Protein AF-A0A8T1HE08-F1 (afdb_monomer)

Secondary structure (DSSP, 8-state):
-----TTTS--HHHHHHHHHHHHHHHHHHH-S--------GGG--BSS----TT--HHHHHHHHHHTHHHHHHHTT-TT-THHHHHH--BGGGS--SS----

Structure (mmCIF, N/CA/C/O backbone):
data_AF-A0A8T1HE08-F1
#
_entry.id   AF-A0A8T1HE08-F1
#
loop_
_atom_site.group_PDB
_atom_site.id
_atom_site.type_symbol
_atom_site.label_atom_id
_atom_site.label_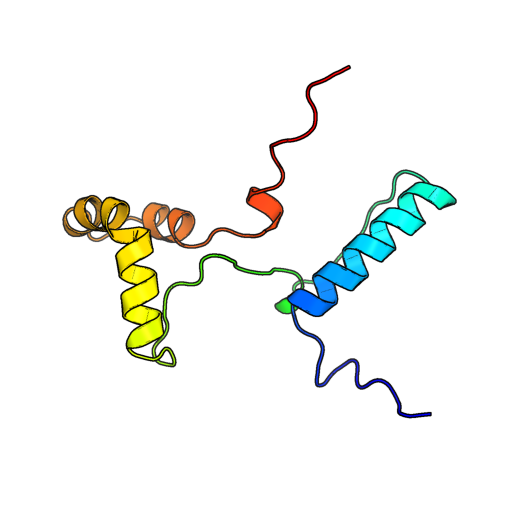alt_id
_atom_site.label_comp_id
_atom_site.label_asym_id
_atom_site.label_entity_id
_atom_site.label_seq_id
_atom_site.pdbx_PDB_ins_code
_atom_site.Cartn_x
_atom_site.Cartn_y
_atom_site.Cartn_z
_atom_site.occupancy
_atom_site.B_iso_or_equiv
_atom_site.auth_seq_id
_atom_site.auth_comp_id
_atom_site.auth_asym_id
_atom_site.auth_atom_id
_atom_site.pdbx_PDB_model_num
ATOM 1 N N . MET A 1 1 ? -29.946 -2.886 -5.586 1.00 41.56 1 MET A N 1
ATOM 2 C CA . MET A 1 1 ? -28.774 -3.050 -4.707 1.00 41.56 1 MET A CA 1
ATOM 3 C C . MET A 1 1 ? -27.826 -3.970 -5.441 1.00 41.56 1 MET A C 1
ATOM 5 O O . MET A 1 1 ? -28.108 -5.157 -5.516 1.00 41.56 1 MET A O 1
ATOM 9 N N . GLU A 1 2 ? -26.806 -3.418 -6.092 1.00 50.38 2 GLU A N 1
ATOM 10 C CA . GLU A 1 2 ? -25.732 -4.247 -6.639 1.00 50.38 2 GLU A CA 1
ATOM 11 C C . GLU A 1 2 ? -24.925 -4.777 -5.457 1.00 50.38 2 GLU A C 1
ATOM 13 O O . GLU A 1 2 ? -24.541 -4.011 -4.572 1.00 50.38 2 GLU A O 1
ATOM 18 N N . ALA A 1 3 ? -24.764 -6.099 -5.393 1.00 53.50 3 ALA A N 1
ATOM 19 C CA . ALA A 1 3 ? -23.847 -6.720 -4.459 1.00 53.50 3 ALA A CA 1
ATOM 20 C C . ALA A 1 3 ? -22.454 -6.225 -4.840 1.00 53.50 3 ALA A C 1
ATOM 22 O O . ALA A 1 3 ? -21.961 -6.562 -5.915 1.00 53.50 3 ALA A O 1
ATOM 23 N N . ASP A 1 4 ? -21.886 -5.358 -4.003 1.00 54.31 4 ASP A N 1
ATOM 24 C CA . ASP A 1 4 ? -20.528 -4.856 -4.158 1.00 54.31 4 ASP A CA 1
ATOM 25 C C . ASP A 1 4 ? -19.624 -6.094 -4.224 1.00 54.31 4 ASP A C 1
ATOM 27 O O . ASP A 1 4 ? -19.463 -6.804 -3.227 1.00 54.31 4 ASP A O 1
ATOM 31 N N . ASP A 1 5 ? -19.157 -6.437 -5.429 1.00 53.91 5 ASP A N 1
ATOM 32 C CA . ASP A 1 5 ? -18.338 -7.619 -5.688 1.00 53.91 5 ASP A CA 1
ATOM 33 C C . ASP A 1 5 ? -16.968 -7.410 -5.038 1.00 53.91 5 ASP A C 1
ATOM 35 O O . ASP A 1 5 ? -15.980 -6.985 -5.649 1.00 53.91 5 ASP A O 1
ATOM 39 N N . TYR A 1 6 ? -16.952 -7.684 -3.736 1.00 61.09 6 TYR A N 1
ATOM 40 C CA . TYR A 1 6 ? -15.796 -7.610 -2.866 1.00 61.09 6 TYR A CA 1
ATOM 41 C C . TYR A 1 6 ? -14.694 -8.577 -3.318 1.00 61.09 6 TYR A C 1
ATOM 43 O O . TYR A 1 6 ? -13.533 -8.362 -2.994 1.00 61.09 6 TYR A O 1
ATOM 51 N N . HIS A 1 7 ? -15.008 -9.617 -4.099 1.00 63.38 7 HIS A N 1
ATOM 52 C CA . HIS A 1 7 ? -14.025 -10.627 -4.487 1.00 63.38 7 HIS A CA 1
ATOM 53 C C . HIS A 1 7 ? -13.425 -10.404 -5.882 1.00 63.38 7 HIS A C 1
ATOM 55 O O . HIS A 1 7 ? -12.262 -10.747 -6.090 1.00 63.38 7 HIS A O 1
ATOM 61 N N . GLY A 1 8 ? -14.146 -9.787 -6.820 1.00 60.00 8 GLY A N 1
ATOM 62 C CA . GLY A 1 8 ? -13.649 -9.542 -8.177 1.00 60.00 8 GLY A CA 1
ATOM 63 C C . GLY A 1 8 ? -12.841 -8.253 -8.351 1.00 60.00 8 GLY A C 1
ATOM 64 O O . GLY A 1 8 ? -11.999 -8.169 -9.246 1.00 60.00 8 GLY A O 1
ATOM 65 N N . ASN A 1 9 ? -13.059 -7.241 -7.502 1.00 67.56 9 ASN A N 1
ATOM 66 C CA . ASN A 1 9 ? -12.517 -5.893 -7.726 1.00 67.56 9 ASN A CA 1
ATOM 67 C C . ASN A 1 9 ? -11.783 -5.296 -6.510 1.00 67.56 9 ASN A C 1
ATOM 69 O O . ASN A 1 9 ? -11.627 -4.073 -6.424 1.00 67.56 9 ASN A O 1
ATOM 73 N N . PHE A 1 10 ? -11.341 -6.117 -5.555 1.00 77.31 10 PHE A N 1
ATOM 74 C CA . PHE A 1 10 ? -10.607 -5.655 -4.375 1.00 77.31 10 PHE A CA 1
ATOM 75 C C . PHE A 1 10 ? -9.096 -5.706 -4.622 1.00 77.31 10 PHE A C 1
ATOM 77 O O . PHE A 1 10 ? -8.499 -6.760 -4.818 1.00 77.31 10 PHE A O 1
ATOM 84 N N . ASN A 1 11 ? -8.477 -4.527 -4.676 1.00 85.25 11 ASN A N 1
ATOM 85 C CA . ASN A 1 11 ? -7.055 -4.353 -4.959 1.00 85.25 11 ASN A CA 1
ATOM 86 C C . ASN A 1 11 ? -6.369 -3.585 -3.823 1.00 85.25 11 ASN A C 1
ATOM 88 O O . ASN A 1 11 ? -7.036 -3.001 -2.968 1.00 85.25 11 ASN A O 1
ATOM 92 N N . ALA A 1 12 ? -5.035 -3.549 -3.837 1.00 87.00 12 ALA A N 1
ATOM 93 C CA . ALA A 1 12 ? -4.254 -2.963 -2.749 1.00 87.00 12 ALA A CA 1
ATOM 94 C C . ALA A 1 12 ? -4.590 -1.486 -2.468 1.00 87.00 12 ALA A C 1
ATOM 96 O O . ALA A 1 12 ? -4.612 -1.074 -1.314 1.00 87.00 12 ALA A O 1
ATOM 97 N N . ALA A 1 13 ? -4.919 -0.694 -3.496 1.00 86.38 13 ALA A N 1
ATOM 98 C CA . ALA A 1 13 ? -5.290 0.711 -3.311 1.00 86.38 13 ALA A CA 1
ATOM 99 C C . ALA A 1 13 ? -6.652 0.868 -2.610 1.00 86.38 13 ALA A C 1
ATOM 101 O O . ALA A 1 13 ? -6.819 1.729 -1.747 1.00 86.38 13 ALA A O 1
ATOM 102 N N . LYS A 1 14 ? -7.630 0.022 -2.956 1.00 87.44 14 LYS A N 1
ATOM 103 C CA . LYS A 1 14 ? -8.935 0.001 -2.279 1.00 87.44 14 LYS A CA 1
ATOM 104 C C . LYS A 1 14 ? -8.818 -0.499 -0.845 1.00 87.44 14 LYS A C 1
ATOM 106 O O . LYS A 1 14 ? -9.424 0.099 0.041 1.00 87.44 14 LYS A O 1
ATOM 111 N N . PHE A 1 15 ? -8.023 -1.548 -0.631 1.00 89.31 15 PHE A N 1
ATOM 112 C CA . PHE A 1 15 ? -7.727 -2.061 0.701 1.00 89.31 15 PHE A CA 1
ATOM 113 C C . PHE A 1 15 ? -7.123 -0.970 1.583 1.00 89.31 15 PHE A C 1
ATOM 115 O O . PHE A 1 15 ? -7.648 -0.718 2.657 1.00 89.31 15 PHE A O 1
ATOM 122 N N . GLU A 1 16 ? -6.094 -0.265 1.109 1.00 89.31 16 GLU A N 1
ATOM 123 C CA . GLU A 1 16 ? -5.434 0.805 1.863 1.00 89.31 16 GLU A CA 1
ATOM 124 C C . GLU A 1 16 ? -6.409 1.914 2.270 1.00 89.31 16 GLU A C 1
ATOM 126 O O . GLU A 1 16 ? -6.472 2.283 3.442 1.00 89.31 16 GLU A O 1
ATOM 131 N N . LYS A 1 17 ? -7.237 2.399 1.335 1.00 89.75 17 LYS A N 1
ATOM 132 C CA . LYS A 1 17 ? -8.243 3.428 1.635 1.00 89.75 17 LYS A CA 1
ATOM 133 C C . LYS A 1 17 ? -9.236 2.960 2.702 1.00 89.75 17 LYS A C 1
ATOM 135 O O . LYS A 1 17 ? -9.573 3.717 3.612 1.00 89.75 17 LYS A O 1
ATOM 140 N N . TRP A 1 18 ? -9.721 1.727 2.578 1.00 91.06 18 TRP A N 1
ATOM 141 C CA . TRP A 1 18 ? -10.643 1.139 3.545 1.00 91.06 18 TRP A CA 1
ATOM 142 C C . TRP A 1 18 ? -9.976 0.932 4.912 1.00 91.06 18 TRP A C 1
ATOM 144 O O . TRP A 1 18 ? -10.554 1.293 5.937 1.00 91.06 18 TRP A O 1
ATOM 154 N N . PHE A 1 19 ? -8.745 0.423 4.925 1.00 91.81 19 PHE A N 1
ATOM 155 C CA . PHE A 1 19 ? -7.989 0.110 6.131 1.00 91.81 19 PHE A CA 1
ATOM 156 C C . PHE A 1 19 ? -7.625 1.370 6.923 1.00 91.81 19 PHE A C 1
ATOM 158 O O . PHE A 1 19 ? -7.787 1.397 8.138 1.00 91.81 19 PHE A O 1
ATOM 165 N N . LEU A 1 20 ? -7.230 2.457 6.251 1.00 91.62 20 LEU A N 1
ATOM 166 C CA . LEU A 1 20 ? -6.990 3.752 6.898 1.00 91.62 20 LEU A CA 1
ATOM 167 C C . LEU A 1 20 ? -8.250 4.288 7.588 1.00 91.62 20 LEU A C 1
ATOM 169 O O . LEU A 1 20 ? -8.192 4.745 8.730 1.00 91.62 20 LEU A O 1
ATOM 173 N N . ASN A 1 21 ? -9.402 4.191 6.920 1.00 92.56 21 ASN A N 1
ATOM 174 C CA . ASN A 1 21 ? -10.673 4.588 7.517 1.00 92.56 21 ASN A CA 1
ATOM 175 C C . ASN A 1 21 ? -11.028 3.716 8.732 1.00 92.56 21 ASN A C 1
ATOM 177 O O . ASN A 1 21 ? -11.454 4.242 9.759 1.00 92.56 21 ASN A O 1
ATOM 181 N N . LEU A 1 22 ? -10.805 2.400 8.642 1.00 91.25 22 LEU A N 1
ATOM 182 C CA . LEU A 1 22 ? -10.981 1.481 9.766 1.00 91.25 22 LEU A CA 1
ATOM 183 C C . LEU A 1 22 ? -10.100 1.886 10.958 1.00 91.25 22 LEU A C 1
ATOM 185 O O . LEU A 1 22 ? -10.618 2.032 12.062 1.00 91.25 22 LEU A O 1
ATOM 189 N N . CYS A 1 23 ? -8.805 2.127 10.743 1.00 92.12 23 CYS A N 1
ATOM 190 C CA . CYS A 1 23 ? -7.879 2.548 11.798 1.00 92.12 23 CYS A CA 1
ATOM 191 C C . CYS A 1 23 ? -8.320 3.849 12.483 1.00 92.12 23 CYS A C 1
ATOM 193 O O . CYS A 1 23 ? -8.271 3.935 13.710 1.00 92.12 23 CYS A O 1
ATOM 195 N N . ASN A 1 24 ? -8.801 4.837 11.720 1.00 91.88 24 ASN A N 1
ATOM 196 C CA . ASN A 1 24 ? -9.310 6.094 12.276 1.00 91.88 24 ASN A CA 1
ATOM 197 C C . ASN A 1 24 ? -10.527 5.866 13.182 1.00 91.88 24 ASN A C 1
ATOM 199 O O . ASN A 1 24 ? -10.550 6.348 14.314 1.00 91.88 24 ASN A O 1
ATOM 203 N N . VAL A 1 25 ? -11.500 5.073 12.721 1.00 93.38 25 VAL A N 1
ATOM 204 C CA . VAL A 1 25 ? -12.701 4.738 13.503 1.00 93.38 25 VAL A CA 1
ATOM 205 C C . VAL A 1 25 ? -12.341 3.952 14.763 1.00 93.38 25 VAL A C 1
ATOM 207 O O . VAL A 1 25 ? -12.895 4.215 15.830 1.00 93.38 25 VAL A O 1
ATOM 210 N N . LEU A 1 26 ? -11.415 2.994 14.660 1.00 93.62 26 LEU A N 1
ATOM 211 C CA . LEU A 1 26 ? -10.978 2.194 15.802 1.00 93.62 26 LEU A CA 1
ATOM 212 C C . LEU A 1 26 ? -10.285 3.059 16.854 1.00 93.62 26 LEU A C 1
ATOM 214 O O . LEU A 1 26 ? -10.626 2.968 18.032 1.00 93.62 26 LEU A O 1
ATOM 218 N N . LYS A 1 27 ? -9.393 3.956 16.424 1.00 91.25 27 LYS A N 1
ATOM 219 C CA . LYS A 1 27 ? -8.707 4.899 17.310 1.00 91.25 27 LYS A CA 1
ATOM 220 C C . LYS A 1 27 ? -9.689 5.815 18.041 1.00 91.25 27 LYS A C 1
ATOM 222 O O . LYS A 1 27 ? -9.538 6.008 19.242 1.00 91.25 27 LYS A O 1
ATOM 227 N N . GLU A 1 28 ? -10.682 6.354 17.335 1.00 93.56 28 GLU A N 1
ATOM 228 C CA . GLU A 1 28 ? -11.669 7.278 17.907 1.00 93.56 28 GLU A CA 1
ATOM 229 C C . GLU A 1 28 ? -12.622 6.584 18.889 1.00 93.56 28 GLU A C 1
ATOM 231 O O . GLU A 1 28 ? -12.911 7.121 19.956 1.00 93.56 28 GLU A O 1
ATOM 236 N N . LYS A 1 29 ? -13.112 5.387 18.546 1.00 93.62 29 LYS A N 1
ATOM 237 C CA . LYS A 1 29 ? -14.188 4.728 19.302 1.00 93.62 29 LYS A CA 1
ATOM 238 C C . LYS A 1 29 ? -13.716 3.726 20.346 1.00 93.62 29 LYS A C 1
ATOM 240 O O . LYS A 1 29 ? -14.421 3.507 21.327 1.00 93.62 29 LYS A O 1
ATOM 245 N N . TYR A 1 30 ? -12.573 3.085 20.119 1.00 91.31 30 TYR A N 1
ATOM 246 C CA . TYR A 1 30 ? -12.135 1.923 20.896 1.00 91.31 30 TYR A CA 1
ATOM 247 C C . TYR A 1 30 ? -10.690 2.041 21.406 1.00 91.31 30 TYR A C 1
ATOM 249 O O . TYR A 1 30 ? -10.278 1.239 22.242 1.00 91.31 30 TYR A O 1
ATOM 257 N N . GLY A 1 31 ? -9.929 3.045 20.957 1.00 88.69 31 GLY A N 1
ATOM 258 C CA . GLY A 1 31 ? -8.539 3.257 21.357 1.00 88.69 31 GLY A CA 1
ATOM 259 C C . GLY A 1 31 ? -7.559 2.310 20.654 1.00 88.69 31 GLY A C 1
ATOM 260 O O . GLY A 1 31 ? -7.736 1.955 19.488 1.00 88.69 31 GLY A O 1
ATOM 261 N N . GLY A 1 32 ? -6.476 1.940 21.344 1.00 88.69 32 GLY A N 1
ATOM 262 C CA . GLY A 1 32 ? -5.459 1.034 20.802 1.00 88.69 32 GLY A CA 1
ATOM 263 C C . GLY A 1 32 ? -6.019 -0.372 20.574 1.00 88.69 32 GLY A C 1
ATOM 264 O O . GLY A 1 32 ? -6.603 -0.963 21.478 1.00 88.69 32 GLY A O 1
ATOM 265 N N . CYS A 1 33 ? -5.82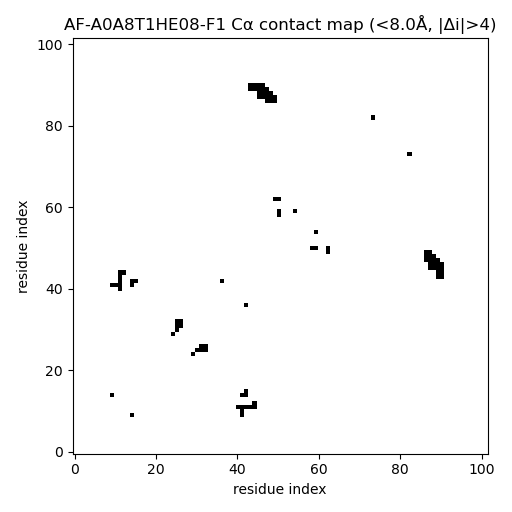7 -0.919 19.374 1.00 88.19 33 CYS A N 1
ATOM 266 C CA . CYS A 1 33 ? -6.328 -2.236 18.989 1.00 88.19 33 CYS A CA 1
ATOM 267 C C . CYS A 1 33 ? -5.251 -3.061 18.274 1.00 88.19 33 CYS A C 1
ATOM 269 O O . CYS A 1 33 ? -4.385 -2.519 17.589 1.00 88.19 33 CYS A O 1
ATOM 271 N N . ASN A 1 34 ? -5.333 -4.386 18.423 1.00 91.50 34 ASN A N 1
ATOM 272 C CA . ASN A 1 34 ? -4.492 -5.337 17.701 1.00 91.50 34 ASN A CA 1
ATOM 273 C C . ASN A 1 34 ? -5.271 -5.878 16.503 1.00 91.50 34 ASN A C 1
ATOM 275 O O . ASN A 1 34 ? -6.317 -6.506 16.674 1.00 91.50 34 ASN A O 1
ATOM 279 N N . ILE A 1 35 ? -4.762 -5.641 15.295 1.00 89.94 35 ILE A N 1
ATOM 280 C CA . ILE A 1 35 ? -5.391 -6.094 14.054 1.00 89.94 35 ILE A CA 1
ATOM 281 C C . ILE A 1 35 ? -4.569 -7.249 13.487 1.00 89.94 35 ILE A C 1
ATOM 283 O O . ILE A 1 35 ? -3.410 -7.081 13.116 1.00 89.94 35 ILE A O 1
ATOM 287 N N . HIS A 1 36 ? -5.184 -8.426 13.413 1.00 91.19 36 HIS A N 1
ATOM 288 C CA . HIS A 1 36 ? -4.586 -9.617 12.820 1.00 91.19 36 HIS A CA 1
ATOM 289 C C . HIS A 1 36 ? -5.066 -9.746 11.371 1.00 91.19 36 HIS A C 1
ATOM 291 O O . HIS A 1 36 ? -6.269 -9.804 11.123 1.00 91.19 36 HIS A O 1
ATOM 297 N N . MET A 1 37 ? -4.132 -9.781 10.420 1.00 89.94 37 MET A N 1
ATOM 298 C CA . MET A 1 37 ? -4.415 -9.912 8.987 1.00 89.94 37 MET A CA 1
ATOM 299 C C . MET A 1 37 ? -3.812 -11.210 8.448 1.00 89.94 37 MET A C 1
ATOM 301 O O . MET A 1 37 ? -2.747 -11.633 8.900 1.00 89.94 37 MET A O 1
ATOM 305 N N . ASP A 1 38 ? -4.478 -11.832 7.477 1.00 89.12 38 ASP A N 1
ATOM 306 C CA . ASP A 1 38 ? -3.920 -12.971 6.749 1.00 89.12 38 ASP A CA 1
ATOM 307 C C . ASP A 1 38 ? -2.877 -12.523 5.697 1.00 89.12 38 ASP A C 1
ATOM 309 O O . ASP A 1 38 ? -2.576 -11.337 5.523 1.00 89.12 38 ASP A O 1
ATOM 313 N N . GLY A 1 39 ? -2.293 -13.488 4.986 1.00 85.62 39 GLY A N 1
ATOM 314 C CA . GLY A 1 39 ? -1.261 -13.252 3.975 1.00 85.62 39 GLY A CA 1
ATOM 315 C C . GLY A 1 39 ? -1.770 -12.785 2.607 1.00 85.62 39 GLY A C 1
ATOM 316 O O . GLY A 1 39 ? -1.047 -12.973 1.624 1.00 85.62 39 GLY A O 1
ATOM 317 N N . ALA A 1 40 ? -2.984 -12.234 2.490 1.00 85.31 40 ALA A N 1
ATOM 318 C CA . ALA A 1 40 ? -3.534 -11.853 1.193 1.00 85.31 40 ALA A CA 1
ATOM 319 C C . ALA A 1 40 ? -2.660 -10.819 0.459 1.00 85.31 40 ALA A C 1
ATOM 321 O O . ALA A 1 40 ? -2.183 -9.832 1.022 1.00 85.31 40 ALA A O 1
ATOM 322 N N . SER A 1 41 ? -2.455 -11.037 -0.844 1.00 82.25 41 SER A N 1
ATOM 323 C CA . SER A 1 41 ? -1.515 -10.237 -1.646 1.00 82.25 41 SER A CA 1
ATOM 324 C C . SER A 1 41 ? -1.860 -8.744 -1.705 1.00 82.25 41 SER A C 1
ATOM 326 O O . SER A 1 41 ? -0.957 -7.915 -1.795 1.00 82.25 41 SER A O 1
ATOM 328 N N . TYR A 1 42 ? -3.144 -8.390 -1.608 1.00 84.56 42 TYR A N 1
ATOM 329 C CA . TYR A 1 42 ? -3.620 -7.006 -1.623 1.00 84.56 42 TYR A CA 1
ATOM 330 C C . TYR A 1 42 ? -3.443 -6.271 -0.286 1.00 84.56 42 TYR A C 1
ATOM 332 O O . TYR A 1 42 ? -3.619 -5.058 -0.257 1.00 84.56 42 TYR A O 1
ATOM 340 N N . HIS A 1 43 ? -3.049 -6.945 0.803 1.00 86.44 43 HIS A N 1
ATOM 341 C CA . HIS A 1 43 ? -2.717 -6.274 2.070 1.00 86.44 43 HIS A CA 1
ATOM 342 C C . HIS A 1 43 ? -1.454 -5.415 1.982 1.00 86.44 43 HIS A C 1
ATOM 344 O O . HIS A 1 43 ? -1.174 -4.615 2.871 1.00 86.44 43 HIS A O 1
ATOM 350 N N . LYS A 1 44 ? -0.678 -5.573 0.907 1.00 84.06 44 LYS A N 1
ATOM 351 C CA . LYS A 1 44 ? 0.557 -4.834 0.673 1.00 84.06 44 LYS A CA 1
ATOM 352 C C . LYS A 1 44 ? 0.495 -4.162 -0.687 1.00 84.06 44 LYS A C 1
ATOM 354 O O . LYS A 1 44 ? 0.236 -4.809 -1.701 1.00 84.06 44 LYS A O 1
ATOM 359 N N . ARG A 1 45 ? 0.804 -2.867 -0.723 1.00 83.12 45 ARG A N 1
ATOM 360 C CA . ARG A 1 45 ? 1.027 -2.136 -1.971 1.00 83.12 45 ARG A CA 1
ATOM 361 C C . ARG A 1 45 ? 2.521 -1.912 -2.157 1.00 83.12 45 ARG A C 1
ATOM 363 O O . ARG A 1 45 ? 3.134 -1.120 -1.447 1.00 83.12 45 ARG A O 1
ATOM 370 N N . GLN A 1 46 ? 3.098 -2.642 -3.105 1.00 79.31 46 GLN A N 1
ATOM 371 C CA . GLN A 1 46 ? 4.478 -2.433 -3.527 1.00 79.31 46 GLN A CA 1
ATOM 372 C C . GLN A 1 46 ? 4.521 -1.205 -4.442 1.00 79.31 46 GLN A C 1
ATOM 374 O O . GLN A 1 46 ? 3.943 -1.221 -5.530 1.00 79.31 46 GLN A O 1
ATOM 379 N N . ILE A 1 47 ? 5.167 -0.136 -3.981 1.00 76.25 47 ILE A N 1
ATOM 380 C CA . ILE A 1 47 ? 5.257 1.147 -4.700 1.00 76.25 47 ILE A CA 1
ATOM 381 C C . ILE A 1 47 ? 6.394 1.148 -5.713 1.00 76.25 47 ILE A C 1
ATOM 383 O O . ILE A 1 47 ? 6.302 1.786 -6.760 1.00 76.25 47 ILE A O 1
ATOM 387 N N . ASN A 1 48 ? 7.432 0.366 -5.435 1.00 73.94 48 ASN A N 1
ATOM 388 C CA . ASN A 1 48 ? 8.551 0.176 -6.329 1.00 73.94 48 ASN A CA 1
ATOM 389 C C . ASN A 1 48 ? 8.541 -1.262 -6.839 1.00 73.94 48 ASN A C 1
ATOM 391 O O . ASN A 1 48 ? 9.115 -2.164 -6.233 1.00 73.94 48 ASN A O 1
ATOM 395 N N . LYS A 1 49 ? 7.774 -1.511 -7.901 1.00 78.06 49 LYS A N 1
ATOM 396 C CA . LYS A 1 49 ? 7.695 -2.837 -8.509 1.00 78.06 49 LYS A CA 1
ATOM 397 C C . LYS A 1 49 ? 8.651 -2.921 -9.681 1.00 78.06 49 LYS A C 1
ATOM 399 O O . LYS A 1 49 ? 8.435 -2.250 -10.688 1.00 78.06 49 LYS A O 1
ATOM 404 N N . ALA A 1 50 ? 9.659 -3.782 -9.553 1.00 81.88 50 ALA A N 1
ATOM 405 C CA . ALA A 1 50 ? 10.520 -4.121 -10.673 1.00 81.88 50 ALA A CA 1
ATOM 406 C C . ALA A 1 50 ? 9.668 -4.599 -11.866 1.00 81.88 50 ALA A C 1
ATOM 408 O O . ALA A 1 50 ? 8.702 -5.357 -11.675 1.00 81.88 50 ALA A O 1
ATOM 409 N N . PRO A 1 51 ? 9.989 -4.156 -13.091 1.00 83.75 51 PRO A N 1
ATOM 410 C CA . PRO A 1 51 ? 9.254 -4.567 -14.270 1.00 83.75 51 PRO A CA 1
ATOM 411 C C . PRO A 1 51 ? 9.305 -6.088 -14.429 1.00 83.75 51 PRO A C 1
ATOM 413 O O . PRO A 1 51 ? 10.284 -6.752 -14.091 1.00 83.75 51 PRO A O 1
ATOM 416 N N . THR A 1 52 ? 8.218 -6.650 -14.946 1.00 83.50 52 THR A N 1
ATOM 417 C CA . THR A 1 52 ? 8.078 -8.094 -15.179 1.00 83.50 52 THR A CA 1
ATOM 418 C C . THR A 1 52 ? 8.042 -8.380 -16.675 1.00 83.50 52 THR A C 1
ATOM 420 O O . THR A 1 52 ? 7.945 -7.460 -17.480 1.00 83.50 52 THR A O 1
ATOM 423 N N . MET A 1 53 ? 8.013 -9.655 -17.073 1.00 78.38 53 MET A N 1
ATOM 424 C CA . MET A 1 53 ? 7.812 -10.032 -18.482 1.00 78.38 53 MET A CA 1
ATOM 425 C C . MET A 1 53 ? 6.515 -9.483 -19.104 1.00 78.38 53 MET A C 1
ATOM 427 O O . MET A 1 53 ? 6.395 -9.451 -20.323 1.00 78.38 53 MET A O 1
ATOM 431 N N . LYS A 1 54 ? 5.537 -9.074 -18.284 1.00 85.88 54 LYS A N 1
ATOM 432 C CA . LYS A 1 54 ? 4.281 -8.463 -18.741 1.00 85.88 54 LYS A CA 1
ATOM 433 C C . LYS A 1 54 ? 4.360 -6.938 -18.867 1.00 85.88 54 LYS A C 1
ATOM 435 O O .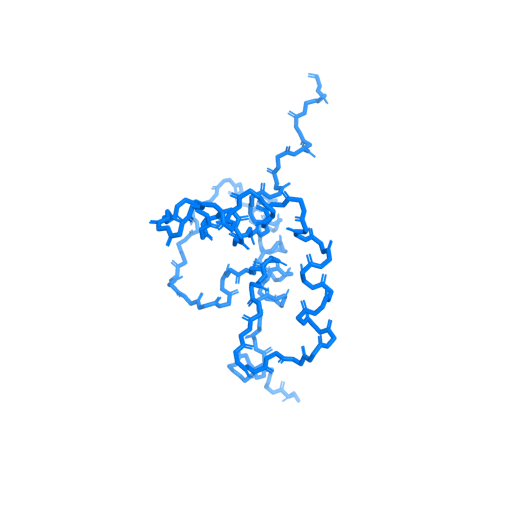 LYS A 1 54 ? 3.415 -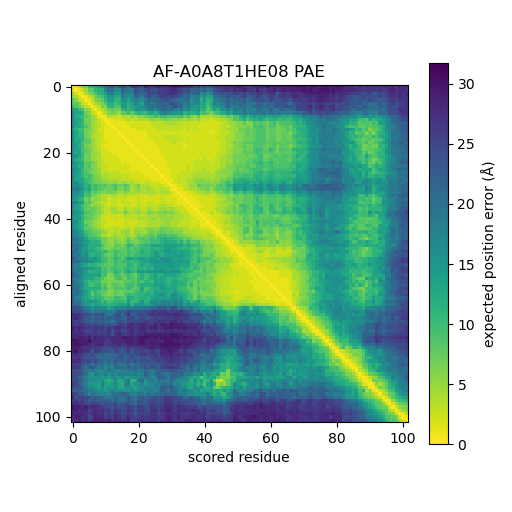6.337 -19.365 1.00 85.88 54 LYS A O 1
ATOM 440 N N . SER A 1 55 ? 5.435 -6.320 -18.378 1.00 86.50 55 SER A N 1
ATOM 441 C CA . SER A 1 55 ? 5.604 -4.870 -18.415 1.00 86.50 55 SER A CA 1
ATOM 442 C C . SER A 1 55 ? 5.910 -4.395 -19.828 1.00 86.50 55 SER A C 1
ATOM 444 O O . SER A 1 55 ? 6.657 -5.036 -20.570 1.00 86.50 55 SER A O 1
ATOM 446 N N . ASN A 1 56 ? 5.343 -3.255 -20.206 1.00 89.06 56 ASN A N 1
ATOM 447 C CA . ASN A 1 56 ? 5.602 -2.667 -21.513 1.00 89.06 56 ASN A CA 1
ATOM 448 C C . ASN A 1 56 ? 6.936 -1.895 -21.527 1.00 89.06 56 ASN A C 1
ATOM 450 O O . ASN A 1 56 ? 7.518 -1.573 -20.489 1.00 89.06 56 ASN A O 1
ATOM 454 N N . ARG A 1 57 ? 7.431 -1.570 -22.727 1.00 87.81 57 ARG A N 1
ATOM 455 C CA . ARG A 1 57 ? 8.713 -0.868 -22.899 1.00 87.81 57 ARG A CA 1
ATOM 456 C C . ARG A 1 57 ? 8.767 0.466 -22.146 1.00 87.81 57 ARG A C 1
ATOM 458 O O . ARG A 1 57 ? 9.813 0.791 -21.597 1.00 87.81 57 ARG A O 1
ATOM 465 N N . ALA A 1 58 ? 7.677 1.231 -22.125 1.00 87.38 58 ALA A N 1
ATOM 466 C CA . ALA A 1 58 ? 7.644 2.530 -21.455 1.00 87.38 58 ALA A CA 1
ATOM 467 C C . ALA A 1 58 ? 7.735 2.381 -19.929 1.00 87.38 58 ALA A C 1
ATOM 469 O O . ALA A 1 58 ? 8.483 3.113 -19.289 1.00 87.38 58 ALA A O 1
ATOM 470 N N . GLU A 1 59 ? 7.042 1.394 -19.356 1.00 83.94 59 GLU A N 1
ATOM 471 C CA . GLU A 1 59 ? 7.140 1.047 -17.933 1.00 83.94 59 GLU A CA 1
ATOM 472 C C . GLU A 1 59 ? 8.565 0.644 -17.554 1.00 83.94 59 GLU A C 1
ATOM 474 O O . GLU A 1 59 ? 9.087 1.121 -16.549 1.00 83.94 59 GLU A O 1
ATOM 479 N N . ILE A 1 60 ? 9.215 -0.177 -18.386 1.00 85.19 60 ILE A N 1
ATOM 480 C CA . ILE A 1 60 ? 10.605 -0.599 -18.181 1.00 85.19 60 ILE A CA 1
ATOM 481 C C . ILE A 1 60 ? 11.549 0.610 -18.214 1.00 85.19 60 ILE A C 1
ATOM 483 O O . ILE A 1 60 ? 12.350 0.777 -17.298 1.00 85.19 60 ILE A O 1
ATOM 487 N N . MET A 1 61 ? 11.444 1.473 -19.230 1.00 84.00 61 MET A N 1
ATOM 488 C CA . MET A 1 61 ? 12.313 2.651 -19.368 1.00 84.00 61 MET A CA 1
ATOM 489 C C . MET A 1 61 ? 12.113 3.655 -18.228 1.00 84.00 61 MET A C 1
ATOM 491 O O . MET A 1 61 ? 13.091 4.133 -17.660 1.00 84.00 61 MET A O 1
ATOM 495 N N . ASN A 1 62 ? 10.863 3.929 -17.841 1.00 85.50 62 ASN A N 1
ATOM 496 C CA . ASN A 1 62 ? 10.558 4.804 -16.707 1.00 85.50 62 ASN A CA 1
ATOM 497 C C . ASN A 1 62 ? 11.086 4.240 -15.388 1.00 85.50 62 ASN A C 1
ATOM 499 O O . ASN A 1 62 ? 11.538 4.997 -14.531 1.00 85.50 62 ASN A O 1
ATOM 503 N N . TRP A 1 63 ? 11.007 2.921 -15.204 1.00 84.81 63 TRP A N 1
ATOM 504 C CA . TRP A 1 63 ? 11.552 2.281 -14.018 1.00 84.81 63 TRP A CA 1
ATOM 505 C C . TRP A 1 63 ? 13.081 2.374 -13.994 1.00 84.81 63 TRP A C 1
ATOM 507 O O . TRP A 1 63 ? 13.632 2.773 -12.973 1.00 84.81 63 TRP A O 1
ATOM 517 N N . LEU A 1 64 ? 13.759 2.104 -15.114 1.00 83.62 64 LEU A N 1
ATOM 518 C CA . LEU A 1 64 ? 15.219 2.211 -15.223 1.00 83.62 64 LEU A CA 1
ATOM 519 C C . LEU A 1 64 ? 15.722 3.639 -14.979 1.00 83.62 64 LEU A C 1
ATOM 521 O O . LEU A 1 64 ? 16.638 3.813 -14.186 1.00 83.62 64 LEU A O 1
ATOM 525 N N . ALA A 1 65 ? 15.088 4.653 -15.574 1.00 83.44 65 ALA A N 1
ATOM 526 C CA . ALA A 1 65 ? 15.469 6.057 -15.388 1.00 83.44 65 ALA A CA 1
ATOM 527 C C . ALA A 1 65 ? 15.368 6.514 -13.920 1.00 83.44 65 ALA A C 1
ATOM 529 O O . ALA A 1 65 ? 16.178 7.298 -13.444 1.00 83.44 65 ALA A O 1
ATOM 530 N N . LYS A 1 66 ? 14.394 5.990 -13.162 1.00 81.00 66 LYS A N 1
ATOM 531 C CA . LYS A 1 66 ? 14.254 6.275 -11.721 1.00 81.00 66 LYS A CA 1
ATOM 532 C C . LYS A 1 66 ? 15.288 5.557 -10.844 1.00 81.00 66 LYS A C 1
ATOM 534 O O . LYS A 1 66 ? 15.405 5.883 -9.667 1.00 81.00 66 LYS A O 1
ATOM 539 N N . HIS A 1 67 ? 15.992 4.566 -11.386 1.00 75.31 67 HIS A N 1
ATOM 540 C CA . HIS A 1 67 ? 16.909 3.688 -10.652 1.00 75.31 67 HIS A CA 1
ATOM 541 C C . HIS A 1 67 ? 18.333 3.692 -11.224 1.00 75.31 67 HIS A C 1
ATOM 543 O O . HIS A 1 67 ? 19.151 2.855 -10.833 1.00 75.31 67 HIS A O 1
ATOM 549 N N . GLU A 1 68 ? 18.631 4.626 -12.128 1.00 65.56 68 GLU A N 1
ATOM 550 C CA . GLU A 1 68 ? 19.872 4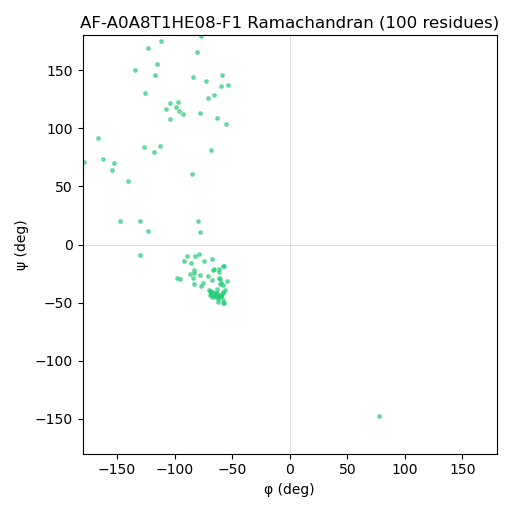.693 -12.904 1.00 65.56 68 GLU A CA 1
ATOM 551 C C . GLU A 1 68 ? 21.114 4.763 -11.994 1.00 65.56 68 GLU A C 1
ATOM 553 O O . GLU A 1 68 ? 22.063 3.997 -12.181 1.00 65.56 68 GLU A O 1
ATOM 558 N N . ASP A 1 69 ? 21.039 5.536 -10.905 1.00 63.16 69 ASP A N 1
ATOM 559 C CA . ASP A 1 69 ? 22.124 5.687 -9.921 1.00 63.16 69 ASP A CA 1
ATOM 560 C C . ASP A 1 69 ? 22.397 4.409 -9.112 1.00 63.16 69 ASP A C 1
ATOM 562 O O . ASP A 1 69 ? 23.527 4.135 -8.704 1.00 63.16 69 ASP A O 1
ATOM 566 N N . LYS A 1 70 ? 21.360 3.593 -8.882 1.00 56.62 70 LYS A N 1
ATOM 567 C CA . LYS A 1 70 ? 21.462 2.363 -8.083 1.00 56.62 70 LYS A CA 1
ATOM 568 C C . LYS A 1 70 ? 21.990 1.199 -8.919 1.00 56.62 70 LYS A C 1
ATOM 570 O O . LYS A 1 70 ? 22.739 0.375 -8.406 1.00 56.62 70 LYS A O 1
ATOM 575 N N . TYR A 1 71 ? 21.663 1.135 -10.211 1.00 52.25 71 TYR A N 1
ATOM 576 C CA . TYR A 1 71 ? 22.074 0.023 -11.077 1.00 52.25 71 TYR A CA 1
ATOM 577 C C . TYR A 1 71 ? 23.487 0.153 -11.658 1.00 52.25 71 TYR A C 1
ATOM 579 O O . TYR A 1 71 ? 24.117 -0.877 -11.916 1.00 52.25 71 TYR A O 1
ATOM 587 N N . ALA A 1 72 ? 24.030 1.370 -11.791 1.00 52.00 72 ALA A N 1
ATOM 588 C CA . ALA A 1 72 ? 25.433 1.572 -12.171 1.00 52.00 72 ALA A CA 1
ATOM 589 C C . ALA A 1 72 ? 26.412 0.918 -11.170 1.00 52.00 72 ALA A C 1
ATOM 591 O O . ALA A 1 72 ? 27.445 0.381 -11.569 1.00 52.00 72 ALA A O 1
ATOM 592 N N . ALA A 1 73 ? 26.054 0.879 -9.880 1.00 47.97 73 ALA A N 1
ATOM 593 C CA . ALA A 1 73 ? 26.803 0.161 -8.847 1.00 47.97 73 ALA A CA 1
ATOM 594 C C . ALA A 1 73 ? 26.572 -1.368 -8.887 1.00 47.97 73 ALA A C 1
ATOM 596 O O . ALA A 1 73 ? 27.504 -2.146 -8.677 1.00 47.97 73 ALA A O 1
ATOM 597 N N . VAL A 1 74 ? 25.349 -1.809 -9.209 1.00 49.62 74 VAL A N 1
ATOM 598 C CA . VAL A 1 74 ? 24.920 -3.225 -9.183 1.00 49.62 74 VAL A CA 1
ATOM 599 C C . VAL A 1 74 ? 25.420 -4.025 -10.392 1.00 49.62 74 VAL A C 1
ATOM 601 O O . VAL A 1 74 ? 25.663 -5.224 -10.271 1.00 49.62 74 VAL 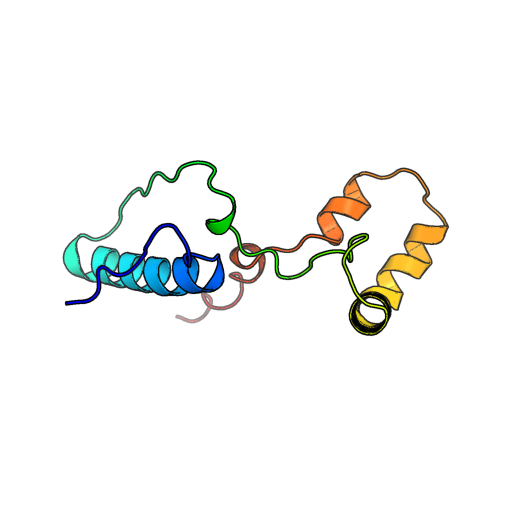A O 1
ATOM 604 N N . ALA A 1 75 ? 25.686 -3.391 -11.541 1.00 45.16 75 ALA A N 1
ATOM 605 C CA . ALA A 1 75 ? 26.317 -4.059 -12.688 1.00 45.16 75 ALA A CA 1
ATOM 606 C C . ALA A 1 75 ? 27.694 -4.681 -12.349 1.00 45.16 75 ALA A C 1
ATOM 608 O O . ALA A 1 75 ? 28.156 -5.581 -13.052 1.00 45.16 75 ALA A O 1
ATOM 609 N N . LYS A 1 76 ? 28.325 -4.246 -11.246 1.00 44.31 76 LYS A N 1
ATOM 610 C CA . LYS A 1 76 ? 29.586 -4.788 -10.726 1.00 44.31 76 LYS A CA 1
ATOM 611 C C . LYS A 1 76 ? 29.411 -5.923 -9.696 1.00 44.31 76 LYS A C 1
ATOM 613 O O . LYS A 1 76 ? 30.377 -6.632 -9.434 1.00 44.31 76 LYS A O 1
ATOM 618 N N . ALA A 1 77 ? 28.212 -6.141 -9.149 1.00 45.38 77 ALA A N 1
ATOM 619 C CA . ALA A 1 77 ? 27.944 -7.086 -8.058 1.00 45.38 77 ALA A CA 1
ATOM 620 C C . ALA A 1 77 ? 26.809 -8.052 -8.445 1.00 45.38 77 ALA A C 1
ATOM 622 O O . ALA A 1 77 ? 25.632 -7.833 -8.174 1.00 45.38 77 ALA A O 1
ATOM 623 N N . ARG A 1 78 ? 27.147 -9.129 -9.160 1.00 50.28 78 ARG A N 1
ATOM 624 C CA . ARG A 1 78 ? 26.163 -10.001 -9.826 1.00 50.28 78 ARG A CA 1
ATOM 625 C C . ARG A 1 78 ? 25.431 -10.997 -8.903 1.00 50.28 78 ARG A C 1
ATOM 627 O O . ARG A 1 78 ? 24.779 -11.884 -9.453 1.00 50.28 78 ARG A O 1
ATOM 634 N N . GLN A 1 79 ? 25.520 -10.927 -7.565 1.00 51.38 79 GLN A N 1
ATOM 635 C CA . GLN A 1 79 ? 24.976 -11.989 -6.687 1.00 51.38 79 GLN A CA 1
ATOM 636 C C . GLN A 1 79 ? 24.413 -11.589 -5.301 1.00 51.38 79 GLN A C 1
ATOM 638 O O . GLN A 1 79 ? 24.232 -12.482 -4.482 1.00 51.38 79 GLN A O 1
ATOM 643 N N . ASP A 1 80 ? 24.031 -10.337 -5.025 1.00 47.53 80 ASP A N 1
ATOM 644 C CA . ASP A 1 80 ? 23.616 -9.981 -3.650 1.00 47.53 80 ASP A CA 1
ATOM 645 C C . ASP A 1 80 ? 22.088 -9.832 -3.494 1.00 47.53 80 ASP A C 1
ATOM 647 O O . ASP A 1 80 ? 21.438 -9.032 -4.172 1.00 47.53 80 ASP A O 1
ATOM 651 N N . GLU A 1 81 ? 21.484 -10.613 -2.585 1.00 52.62 81 GLU A N 1
ATOM 652 C CA . GLU A 1 81 ? 20.050 -10.542 -2.235 1.00 52.62 81 GLU A CA 1
ATOM 653 C C . GLU A 1 81 ? 19.634 -9.181 -1.655 1.00 52.62 81 GLU A C 1
ATOM 655 O O . GLU A 1 81 ? 18.480 -8.769 -1.785 1.00 52.62 81 GLU A O 1
ATOM 660 N N . GLU A 1 82 ? 20.592 -8.445 -1.099 1.00 50.78 82 GLU A N 1
ATOM 661 C CA . GLU A 1 82 ? 20.443 -7.085 -0.575 1.00 50.78 82 GLU A CA 1
ATOM 662 C C . GLU A 1 82 ? 20.026 -6.077 -1.666 1.00 50.78 82 GLU A C 1
ATOM 664 O O . GLU A 1 82 ? 19.279 -5.133 -1.417 1.00 50.78 82 GLU A O 1
ATOM 669 N N . ALA A 1 83 ? 20.400 -6.325 -2.926 1.00 51.31 83 ALA A N 1
ATOM 670 C CA . ALA A 1 83 ? 19.963 -5.501 -4.052 1.00 51.31 83 ALA A CA 1
ATOM 671 C C . ALA A 1 83 ? 18.468 -5.691 -4.382 1.00 51.31 83 ALA A C 1
ATOM 673 O O . ALA A 1 83 ? 17.826 -4.773 -4.896 1.00 51.31 83 ALA A O 1
ATOM 674 N N . LYS A 1 84 ? 17.882 -6.861 -4.073 1.00 49.62 84 LYS A N 1
ATOM 675 C CA . LYS A 1 84 ? 16.444 -7.123 -4.283 1.00 49.62 84 LYS A CA 1
ATOM 676 C C . LYS A 1 84 ? 15.576 -6.428 -3.235 1.00 49.62 84 LYS A C 1
ATOM 678 O O . LYS A 1 84 ? 14.465 -6.019 -3.568 1.00 49.62 84 LYS A O 1
ATOM 683 N N . SER A 1 85 ? 16.054 -6.288 -1.996 1.00 51.00 85 SER A N 1
ATOM 684 C CA . SER A 1 85 ? 15.303 -5.590 -0.944 1.00 51.00 85 SER A CA 1
ATOM 685 C C . SER A 1 85 ? 15.236 -4.082 -1.212 1.00 51.00 85 SER A C 1
ATOM 687 O O . SER A 1 85 ? 14.166 -3.4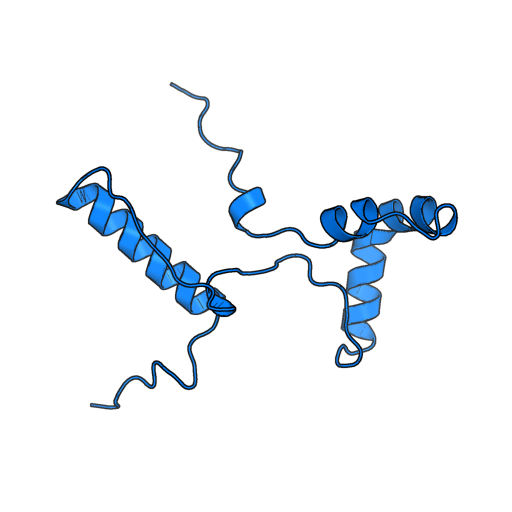93 -1.098 1.00 51.00 85 SER A O 1
ATOM 689 N N . LEU A 1 86 ? 16.324 -3.475 -1.703 1.00 53.66 86 LEU A N 1
ATOM 690 C CA . LEU A 1 86 ? 16.377 -2.054 -2.083 1.00 53.66 86 LEU A CA 1
ATOM 691 C C . LEU A 1 86 ? 15.504 -1.691 -3.299 1.00 53.66 86 LEU A C 1
ATOM 693 O O . LEU A 1 86 ? 15.159 -0.521 -3.484 1.00 53.66 86 LEU A O 1
ATOM 697 N N . ALA A 1 87 ? 15.161 -2.675 -4.135 1.00 52.41 87 ALA A N 1
ATOM 698 C CA . ALA A 1 87 ? 14.304 -2.499 -5.307 1.00 52.41 87 ALA A CA 1
ATOM 699 C C . ALA A 1 87 ? 12.800 -2.605 -4.989 1.00 52.41 87 ALA A C 1
ATOM 701 O O . ALA A 1 87 ? 11.987 -2.166 -5.797 1.00 52.41 87 ALA A O 1
ATOM 702 N N . ASN A 1 88 ? 12.422 -3.154 -3.828 1.00 53.38 88 ASN A N 1
ATOM 703 C CA . ASN A 1 88 ? 11.032 -3.407 -3.448 1.00 53.38 88 ASN A CA 1
ATOM 704 C C . ASN A 1 88 ? 10.645 -2.615 -2.190 1.00 53.38 88 ASN A C 1
ATOM 706 O O . ASN A 1 88 ? 10.571 -3.172 -1.100 1.00 53.38 88 ASN A O 1
ATOM 710 N N . THR A 1 89 ? 10.350 -1.328 -2.350 1.00 59.56 89 THR A N 1
ATOM 711 C CA . THR A 1 89 ? 9.801 -0.487 -1.272 1.00 59.56 89 THR A CA 1
ATOM 712 C C . THR A 1 89 ? 8.281 -0.648 -1.176 1.00 59.56 89 THR A C 1
ATOM 714 O O . THR A 1 89 ? 7.592 -0.787 -2.202 1.00 59.56 89 TH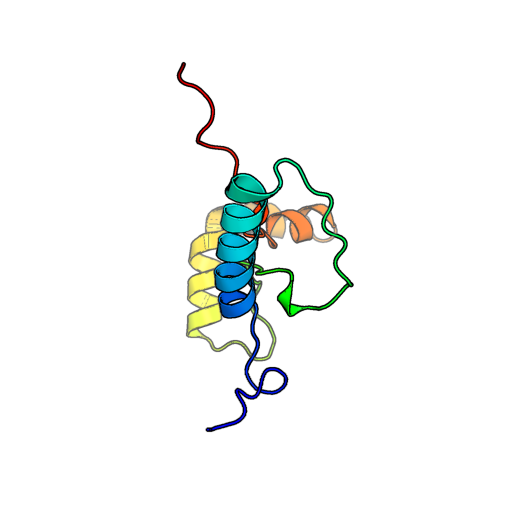R A O 1
ATOM 717 N N . TYR A 1 90 ? 7.750 -0.616 0.047 1.00 61.50 90 TYR A N 1
ATOM 718 C CA . TYR A 1 90 ? 6.321 -0.681 0.351 1.00 61.50 90 TYR A CA 1
ATOM 719 C C . TYR A 1 90 ? 5.838 0.618 1.004 1.00 61.50 90 TYR A C 1
ATOM 721 O O . TYR A 1 90 ? 6.606 1.314 1.651 1.00 61.50 90 TYR A O 1
ATOM 729 N N . VAL A 1 91 ? 4.539 0.921 0.889 1.00 57.47 91 VAL A N 1
ATOM 730 C CA . VAL A 1 91 ? 3.933 2.135 1.492 1.00 57.47 91 VAL A CA 1
ATOM 731 C C . VAL A 1 91 ? 4.198 2.244 3.003 1.00 57.47 91 VAL A C 1
ATOM 733 O O . VAL A 1 91 ? 4.322 3.343 3.530 1.00 57.47 91 VAL A O 1
ATOM 736 N N . ALA A 1 92 ? 4.302 1.113 3.706 1.00 55.12 92 ALA A N 1
ATOM 737 C CA . ALA A 1 92 ? 4.587 1.091 5.140 1.00 55.12 92 ALA A CA 1
ATOM 738 C C . ALA A 1 92 ? 5.991 1.619 5.500 1.00 55.12 92 ALA A C 1
ATOM 740 O O . ALA A 1 92 ? 6.188 2.045 6.635 1.00 55.12 92 ALA A O 1
ATOM 741 N N . ASP A 1 93 ? 6.932 1.628 4.551 1.00 50.97 93 ASP A N 1
ATOM 742 C CA . ASP A 1 93 ? 8.312 2.077 4.768 1.00 50.97 93 ASP A CA 1
ATOM 743 C C . ASP A 1 93 ? 8.448 3.611 4.666 1.00 50.97 93 ASP A C 1
ATOM 745 O O . ASP A 1 93 ? 9.367 4.189 5.239 1.00 50.97 93 ASP A O 1
ATOM 749 N N . ASP A 1 94 ? 7.508 4.286 3.990 1.00 51.59 94 ASP A N 1
ATOM 750 C CA . ASP A 1 94 ? 7.512 5.748 3.803 1.00 51.59 94 ASP A CA 1
ATOM 751 C C . ASP A 1 94 ? 6.922 6.509 5.010 1.00 51.59 94 ASP A C 1
ATOM 753 O O . ASP A 1 94 ? 7.029 7.732 5.105 1.00 51.59 94 ASP A O 1
ATOM 757 N N . CYS A 1 95 ? 6.305 5.806 5.967 1.00 44.91 95 CYS A N 1
ATOM 758 C CA . CYS A 1 95 ? 5.687 6.405 7.149 1.00 44.91 95 CYS A CA 1
ATOM 759 C C . CYS A 1 95 ? 6.726 6.633 8.268 1.00 44.91 95 CYS A C 1
ATOM 761 O O . CYS A 1 95 ? 6.636 6.077 9.360 1.00 44.91 95 CYS A O 1
ATOM 763 N N . SER A 1 96 ? 7.751 7.438 7.991 1.00 47.44 96 SER A N 1
ATOM 764 C CA . SER A 1 96 ? 8.725 7.928 8.982 1.00 47.44 96 SER A CA 1
ATOM 765 C C . SER A 1 96 ? 9.095 9.385 8.712 1.00 47.44 96 SER A C 1
ATOM 767 O O . SER A 1 96 ? 10.260 9.729 8.559 1.00 47.44 96 SER A O 1
ATOM 769 N N . ALA A 1 97 ? 8.089 10.253 8.638 1.00 47.88 97 ALA A N 1
ATOM 770 C CA . ALA A 1 97 ? 8.275 11.699 8.713 1.00 47.88 97 ALA A CA 1
ATOM 771 C C . ALA A 1 97 ? 6.938 12.381 9.035 1.00 47.88 97 ALA A C 1
ATOM 773 O O . ALA A 1 97 ? 6.300 12.906 8.138 1.00 47.88 97 ALA A O 1
ATOM 774 N N . ASP A 1 98 ? 6.469 12.275 10.283 1.00 44.06 98 ASP A N 1
ATOM 775 C CA . ASP A 1 98 ? 5.679 13.323 10.959 1.00 44.06 98 ASP A CA 1
ATOM 776 C C . ASP A 1 98 ? 5.336 12.871 12.386 1.00 44.06 98 ASP A C 1
ATOM 778 O O . ASP A 1 98 ? 4.208 12.535 12.740 1.00 44.06 98 ASP A O 1
ATOM 782 N N . SER A 1 99 ? 6.356 12.837 13.240 1.00 44.69 99 SER A N 1
ATOM 783 C CA . SER A 1 99 ? 6.160 12.859 14.691 1.00 44.69 99 SER A CA 1
ATOM 784 C C . SER A 1 99 ? 7.399 13.438 15.367 1.00 44.69 99 SER A C 1
ATOM 786 O O . SER A 1 99 ? 8.116 12.744 16.084 1.00 44.69 99 SER A O 1
ATOM 788 N N . ALA A 1 100 ? 7.681 14.710 15.097 1.00 45.25 100 ALA A N 1
ATOM 789 C CA . ALA A 1 100 ? 8.637 15.487 15.876 1.00 45.25 100 ALA A CA 1
ATOM 790 C C . ALA A 1 100 ? 8.283 16.979 15.827 1.00 45.25 100 ALA A C 1
ATOM 792 O O . ALA A 1 100 ? 8.992 17.756 15.204 1.00 45.25 100 ALA A O 1
ATOM 793 N N . GLN A 1 101 ? 7.187 17.366 16.485 1.00 45.31 101 GLN A N 1
ATOM 794 C CA . GLN A 1 101 ? 7.009 18.708 17.055 1.00 45.31 101 GLN A CA 1
ATOM 795 C C . GLN A 1 101 ? 5.811 18.709 18.012 1.00 45.31 101 GLN A C 1
ATOM 797 O O . GLN A 1 101 ? 4.667 18.924 17.619 1.00 45.31 101 GLN A O 1
ATOM 802 N N . ASN A 1 102 ? 6.099 18.451 19.285 1.00 37.53 102 ASN A N 1
ATOM 803 C CA . ASN A 1 102 ? 5.498 19.181 20.395 1.00 37.53 102 ASN A CA 1
ATOM 804 C C . ASN A 1 102 ? 6.576 19.372 21.458 1.00 37.53 102 ASN A C 1
ATOM 806 O O . ASN A 1 102 ? 7.151 18.337 21.8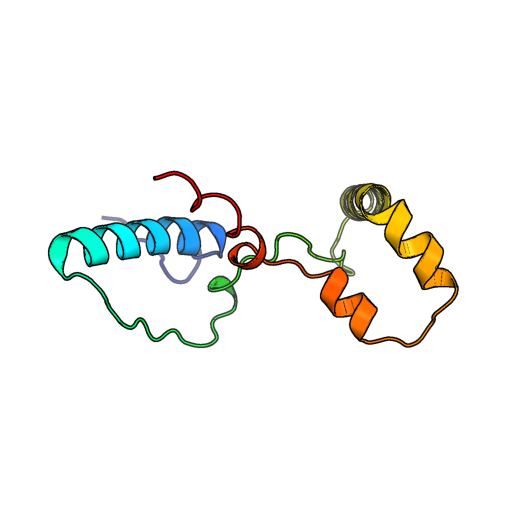65 1.00 37.53 102 ASN A O 1
#

Mean predicted aligned error: 13.76 Å

Foldseek 3Di:
DPPPCCPPDQALVNVVVVVVVVVVCCCVPPNDDDDDDDPDPSVWDFPQDQDDPPDDPVRNVVSCVVCVVVVVVCVVPPDDPVSVVVRTDTPVVPPDPDDDDD

Solvent-accessible surface area (backbone atoms only — not comparable to full-atom values): 6742 Å² total; per-residue (Å²): 133,81,75,77,59,68,82,84,72,69,40,29,71,59,44,50,59,52,49,55,53,49,52,52,52,38,48,75,75,68,41,89,78,88,85,89,77,78,89,57,74,42,83,52,50,66,76,36,68,74,73,52,97,85,50,52,72,66,59,43,52,57,52,46,69,77,40,48,82,61,46,71,62,42,79,76,53,92,78,60,71,68,62,58,57,76,49,52,46,40,64,80,74,70,76,78,83,89,87,87,86,132

Radius of gyration: 18.63 Å; Cα contacts (8 Å, |Δi|>4): 46; chains: 1; bounding box: 58×32×44 Å

Nearest PDB structures (foldseek):
  9ber-assembly1_I  TM=2.537E-01  e=8.364E+00  Human immunodeficiency virus 1

Sequence (102 aa):
MEADDYHGNFNAAKFEKWFLNLCNVLKEKYGGCNIHMDGASYHKRQINKAPTMKSNRAEIMNWLAKHEDKYAAVAKARQDEEAKSLANTYVADDCSADSAQN

Organism: NCBI:txid29920

pLDDT: mean 71.6, std 18.03, range [37.53, 93.62]